Protein AF-A0A924W4H6-F1 (afdb_monomer)

Radius of gyration: 16.96 Å; Cα contacts (8 Å, |Δi|>4): 70; chains: 1; bounding box: 37×28×52 Å

Sequence (129 aa):
MHRTLRALALGFALACVPACASVFPPVTEQHASQTLEQRAYVLLNGYAAVLEEAADLVRDLDTPPAVIRALAQAEAAATPSVEALHQALTAYAAADAATRASRTDALSQAIEAAEAPVAAMRGLVGATE

Secondary structure (DSSP, 8-state):
-HHHHHHHHHHHHHHSTTTGGG-PPP--STTTT--HHHHHHHHHHHHHHHHHHHHHHHH-TTS-HHHHHHHHHHHHHHHHHHHHHHHHHHHHHT--TTTHHHHHHHHHHHHHHHHHHHHHHHHHHHTT-

Structure (mmCIF, N/CA/C/O backbone):
data_AF-A0A924W4H6-F1
#
_entry.id   AF-A0A924W4H6-F1
#
loop_
_atom_site.group_PDB
_atom_site.id
_atom_site.type_sym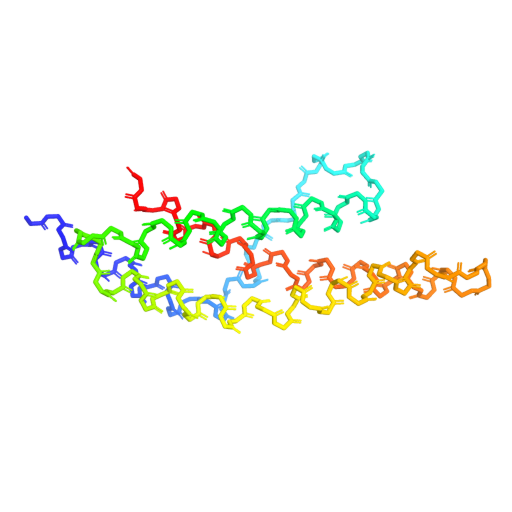bol
_atom_site.label_atom_id
_atom_site.label_alt_id
_atom_site.label_comp_id
_atom_site.label_asym_id
_atom_site.label_entity_id
_atom_site.label_seq_id
_atom_site.pdbx_PDB_ins_code
_atom_site.Cartn_x
_atom_site.Cartn_y
_atom_site.Cartn_z
_atom_site.occupancy
_atom_site.B_iso_or_equiv
_atom_site.auth_seq_id
_atom_site.auth_comp_id
_atom_site.auth_asym_id
_atom_site.auth_atom_id
_atom_site.pdbx_PDB_model_num
ATOM 1 N N . MET A 1 1 ? -19.065 -11.437 28.240 1.00 42.12 1 MET A N 1
ATOM 2 C CA . MET A 1 1 ? -17.727 -12.018 28.518 1.00 42.12 1 MET A CA 1
ATOM 3 C C . MET A 1 1 ? -16.887 -12.330 27.266 1.00 42.12 1 MET A C 1
ATOM 5 O O . MET A 1 1 ? -15.713 -12.618 27.419 1.00 42.12 1 MET A O 1
ATOM 9 N N . HIS A 1 2 ? -17.400 -12.202 26.031 1.00 47.12 2 HIS A N 1
ATOM 10 C CA . HIS A 1 2 ? -16.597 -12.391 24.801 1.00 47.12 2 HIS A CA 1
ATOM 11 C C . HIS A 1 2 ? -15.650 -11.224 24.440 1.00 47.12 2 HIS A C 1
ATOM 13 O O . HIS A 1 2 ? -14.723 -11.401 23.655 1.00 47.12 2 HIS A O 1
ATOM 19 N N . ARG A 1 3 ? -15.839 -10.032 25.028 1.00 48.62 3 ARG A N 1
ATOM 20 C CA . ARG A 1 3 ? -15.036 -8.825 24.738 1.00 48.62 3 ARG A CA 1
ATOM 21 C C . ARG A 1 3 ? -13.587 -8.900 25.239 1.00 48.62 3 ARG A C 1
ATOM 23 O O . ARG A 1 3 ? -12.698 -8.371 24.585 1.00 48.62 3 ARG A O 1
ATOM 30 N N . THR A 1 4 ? -13.334 -9.576 26.359 1.00 44.47 4 THR A N 1
ATOM 31 C CA . THR A 1 4 ? -11.983 -9.708 26.935 1.00 44.47 4 THR A CA 1
ATOM 32 C C . THR A 1 4 ? -11.121 -10.725 26.186 1.00 44.47 4 THR A C 1
ATOM 34 O O . THR A 1 4 ? -9.919 -10.520 26.063 1.00 44.47 4 THR A O 1
ATOM 37 N N . LEU A 1 5 ? -11.731 -11.763 25.603 1.00 50.09 5 LEU A N 1
ATOM 38 C CA . LEU A 1 5 ? -11.029 -12.720 24.737 1.00 50.09 5 LEU A CA 1
ATOM 39 C C . LEU A 1 5 ? -10.614 -12.086 23.397 1.00 50.09 5 LEU A C 1
ATOM 41 O O . LEU A 1 5 ? -9.505 -12.327 22.928 1.00 50.09 5 LEU A O 1
ATOM 45 N N . ARG A 1 6 ? -11.449 -11.207 22.822 1.00 50.88 6 ARG A N 1
ATOM 46 C CA . ARG A 1 6 ? -11.125 -10.464 21.588 1.00 50.88 6 ARG A CA 1
ATOM 47 C C . ARG A 1 6 ? -9.992 -9.445 21.772 1.00 50.88 6 ARG A C 1
ATOM 49 O O . ARG A 1 6 ? -9.146 -9.320 20.894 1.00 50.88 6 ARG A O 1
ATOM 56 N N . ALA A 1 7 ? -9.928 -8.768 22.920 1.00 50.94 7 ALA A N 1
ATOM 57 C CA . ALA A 1 7 ? -8.848 -7.821 23.221 1.00 50.94 7 ALA A CA 1
ATOM 58 C C . ALA A 1 7 ? -7.477 -8.510 23.372 1.00 50.94 7 ALA A C 1
ATOM 60 O O . ALA A 1 7 ? -6.459 -7.964 22.952 1.00 50.94 7 ALA A O 1
ATOM 61 N N . LEU A 1 8 ? -7.456 -9.729 23.922 1.00 51.47 8 LEU A N 1
ATOM 62 C CA . LEU A 1 8 ? -6.240 -10.541 24.020 1.00 51.47 8 LEU A CA 1
ATOM 63 C C . LEU A 1 8 ? -5.778 -11.072 22.655 1.00 51.47 8 LEU A C 1
ATOM 65 O O . LEU A 1 8 ? -4.580 -11.068 22.385 1.00 51.47 8 LEU A O 1
ATOM 69 N N . ALA A 1 9 ? -6.709 -11.453 21.775 1.00 52.62 9 ALA A N 1
ATOM 70 C CA . ALA A 1 9 ? -6.382 -11.879 20.412 1.00 52.62 9 ALA A CA 1
ATOM 71 C C . ALA A 1 9 ? -5.760 -10.742 19.573 1.00 52.62 9 ALA A C 1
ATOM 73 O O . ALA A 1 9 ? -4.772 -10.963 18.876 1.00 52.62 9 ALA A O 1
ATOM 74 N N . LEU A 1 10 ? -6.273 -9.512 19.705 1.00 52.50 10 LEU A N 1
ATOM 75 C CA . LEU A 1 10 ? -5.725 -8.321 19.038 1.00 52.50 10 LEU A CA 1
ATOM 76 C C . LEU A 1 10 ? -4.327 -7.944 19.552 1.00 52.50 10 LEU A C 1
ATOM 78 O O . LEU A 1 10 ? -3.451 -7.606 18.759 1.00 52.50 10 LEU A O 1
ATOM 82 N N . GLY A 1 11 ? -4.085 -8.059 20.862 1.00 52.28 11 GLY A N 1
ATOM 83 C CA . GLY A 1 11 ? -2.757 -7.833 21.443 1.00 52.28 11 GLY A CA 1
ATOM 84 C C . GLY A 1 11 ? -1.713 -8.859 20.988 1.00 52.28 11 GLY A C 1
ATOM 85 O O . GLY A 1 11 ? -0.558 -8.501 20.765 1.00 52.28 11 GLY A O 1
ATOM 86 N N . PHE A 1 12 ? -2.118 -10.118 20.794 1.00 52.31 12 PHE A N 1
ATOM 87 C CA . PHE A 1 12 ? -1.217 -11.170 20.316 1.00 52.31 12 PHE A CA 1
ATOM 88 C C . PHE A 1 12 ? -0.905 -11.031 18.816 1.00 52.31 12 PHE A C 1
ATOM 90 O O . PHE A 1 12 ? 0.235 -11.237 18.405 1.00 52.31 12 PHE A O 1
ATOM 97 N N . ALA A 1 13 ? -1.875 -10.585 18.008 1.00 52.78 13 ALA A N 1
ATOM 98 C CA . ALA A 1 13 ? -1.657 -10.286 16.592 1.00 52.78 13 ALA A CA 1
ATOM 99 C C . ALA A 1 13 ? -0.672 -9.119 16.381 1.00 52.78 13 ALA A C 1
ATOM 101 O O . ALA A 1 13 ? 0.190 -9.204 15.511 1.00 52.78 13 ALA A O 1
ATOM 102 N N . LEU A 1 14 ? -0.733 -8.075 17.220 1.00 53.75 14 LEU A N 1
ATOM 103 C CA . LEU A 1 14 ? 0.180 -6.921 17.169 1.00 53.75 14 LEU A CA 1
ATOM 104 C C . LEU A 1 14 ? 1.610 -7.242 17.643 1.00 53.75 14 LEU A C 1
ATOM 106 O O . LEU A 1 14 ? 2.563 -6.631 17.163 1.00 53.75 14 LEU A O 1
ATOM 110 N N . ALA A 1 15 ? 1.785 -8.218 18.538 1.00 51.59 15 ALA A N 1
ATOM 111 C CA . ALA A 1 15 ? 3.105 -8.641 19.016 1.00 51.59 15 ALA A CA 1
ATOM 112 C C . ALA A 1 15 ? 3.827 -9.615 18.060 1.00 51.59 15 ALA A C 1
ATOM 114 O O . ALA A 1 15 ? 5.053 -9.718 18.104 1.00 51.59 15 ALA A O 1
ATOM 115 N N . CYS A 1 16 ? 3.095 -10.305 17.177 1.00 45.12 16 CYS A N 1
ATOM 116 C CA . CYS A 1 16 ? 3.663 -11.227 16.185 1.00 45.12 16 CYS A CA 1
ATOM 117 C C . CYS A 1 16 ? 3.975 -10.585 14.820 1.00 45.12 16 CYS A C 1
ATOM 119 O O . CYS A 1 16 ? 4.547 -11.256 13.959 1.00 45.12 16 CYS A O 1
ATOM 121 N N . VAL A 1 17 ? 3.689 -9.292 14.619 1.00 50.97 17 VAL A N 1
ATOM 122 C CA . VAL A 1 17 ? 3.943 -8.594 13.343 1.00 50.97 17 VAL A CA 1
ATOM 123 C C . VAL A 1 17 ? 5.403 -8.681 12.856 1.00 50.97 17 VAL A C 1
ATOM 125 O O . VAL A 1 17 ? 5.581 -8.899 11.659 1.00 50.97 17 VAL A O 1
ATOM 128 N N . PRO A 1 18 ? 6.470 -8.628 13.689 1.00 50.88 18 PRO A N 1
ATOM 129 C CA . PRO A 1 18 ? 7.826 -8.745 13.152 1.00 50.88 18 PRO A CA 1
ATOM 130 C C . PRO A 1 18 ? 8.255 -10.202 12.894 1.00 50.88 18 PRO A C 1
ATOM 132 O O . PRO A 1 18 ? 9.339 -10.420 12.362 1.00 50.88 18 PRO A O 1
ATOM 135 N N . ALA A 1 19 ? 7.437 -11.201 13.255 1.00 43.62 19 ALA A N 1
ATOM 136 C CA . ALA A 1 19 ? 7.771 -12.625 13.126 1.00 43.62 19 ALA A CA 1
ATOM 137 C C . ALA A 1 19 ? 6.911 -13.380 12.093 1.00 43.62 19 ALA A C 1
ATOM 139 O O . ALA A 1 19 ? 7.297 -14.463 11.663 1.00 43.62 19 ALA A O 1
ATOM 140 N N . CYS A 1 20 ? 5.781 -12.816 11.649 1.00 45.94 20 CYS A N 1
ATOM 141 C CA . CYS A 1 20 ? 4.931 -13.414 10.611 1.00 45.94 20 CYS A CA 1
ATOM 142 C C . CYS A 1 20 ? 5.357 -13.081 9.172 1.00 45.94 20 CYS A C 1
ATOM 144 O O . CYS A 1 20 ? 4.764 -13.614 8.239 1.00 45.94 20 CYS A O 1
ATOM 146 N N . ALA A 1 21 ? 6.414 -12.289 8.967 1.00 46.97 21 ALA A N 1
ATOM 147 C CA . ALA A 1 21 ? 6.981 -12.051 7.635 1.00 46.97 21 ALA A CA 1
ATOM 148 C C . ALA A 1 21 ? 7.568 -13.324 6.976 1.00 46.97 21 ALA A C 1
ATOM 150 O O . ALA A 1 21 ? 7.866 -13.307 5.788 1.00 46.97 21 ALA A O 1
ATOM 151 N N . SER A 1 22 ? 7.723 -14.432 7.716 1.00 43.31 22 SER A N 1
ATOM 152 C CA . SER A 1 22 ? 8.268 -15.703 7.207 1.00 43.31 22 SER A CA 1
ATOM 153 C C . SER A 1 22 ? 7.251 -16.849 7.093 1.00 43.31 22 SER A C 1
ATOM 155 O O . SER A 1 22 ? 7.624 -17.940 6.665 1.00 43.31 22 SER A O 1
ATOM 157 N N . VAL A 1 23 ? 5.978 -16.632 7.459 1.00 45.06 23 VAL A N 1
ATOM 158 C CA . VAL A 1 23 ? 4.921 -17.672 7.467 1.00 45.06 23 VAL A CA 1
ATOM 159 C C . VAL A 1 23 ? 3.701 -17.230 6.653 1.00 45.06 23 VAL A C 1
ATOM 161 O O . VAL A 1 23 ? 2.566 -17.578 6.960 1.00 45.06 23 VAL A O 1
ATOM 164 N N . PHE A 1 24 ? 3.915 -16.458 5.592 1.00 42.56 24 PHE A N 1
ATOM 165 C CA . PHE A 1 24 ? 2.933 -16.395 4.517 1.00 42.56 24 PHE A CA 1
ATOM 166 C C . PHE A 1 24 ? 3.363 -17.389 3.438 1.00 42.56 24 PHE A C 1
ATOM 168 O O . PHE A 1 24 ? 4.469 -17.259 2.908 1.00 42.56 24 PHE A O 1
ATOM 175 N N . PRO A 1 25 ? 2.550 -18.420 3.132 1.00 43.88 25 PRO A N 1
ATOM 176 C CA . PRO A 1 25 ? 2.797 -19.217 1.942 1.00 43.88 25 PRO A CA 1
ATOM 177 C C . PRO A 1 25 ? 2.811 -18.266 0.737 1.00 43.88 25 PRO A C 1
ATOM 179 O O . PRO A 1 25 ? 2.025 -17.312 0.726 1.00 43.88 25 PRO A O 1
ATOM 182 N N . PRO A 1 26 ? 3.675 -18.487 -0.271 1.00 46.06 26 PRO A N 1
ATOM 183 C CA . PRO A 1 26 ? 3.595 -17.709 -1.495 1.00 46.06 26 PRO A CA 1
ATOM 184 C C . PRO A 1 26 ? 2.165 -17.835 -2.015 1.00 46.06 26 PRO A C 1
ATOM 186 O O . PRO A 1 26 ? 1.650 -18.953 -2.135 1.00 46.06 26 PRO A O 1
ATOM 189 N N . VAL A 1 27 ? 1.517 -16.692 -2.254 1.00 49.19 27 VAL A N 1
ATOM 190 C CA . VAL A 1 27 ? 0.204 -16.610 -2.897 1.00 49.19 27 VAL A CA 1
ATOM 191 C C . VAL A 1 27 ? 0.301 -17.421 -4.184 1.00 49.19 27 VAL A C 1
ATOM 193 O O . VAL A 1 27 ? 0.927 -17.018 -5.163 1.00 49.19 27 VAL A O 1
ATOM 196 N N . THR A 1 28 ? -0.220 -18.638 -4.124 1.00 48.72 28 THR A N 1
ATOM 197 C CA . THR A 1 28 ? -0.015 -19.659 -5.135 1.00 48.72 28 THR A CA 1
ATOM 198 C C . THR A 1 28 ? -1.129 -19.496 -6.162 1.00 48.72 28 THR A C 1
ATOM 200 O O . THR A 1 28 ? -2.315 -19.555 -5.857 1.00 48.72 28 THR A O 1
ATOM 203 N N . GLU A 1 29 ? -0.702 -19.227 -7.394 1.00 43.38 29 GLU A N 1
ATOM 204 C CA . GLU A 1 29 ? -1.407 -19.473 -8.660 1.00 43.38 29 GLU A CA 1
ATOM 205 C C . GLU A 1 29 ? -2.505 -18.508 -9.136 1.00 43.38 29 GLU A C 1
ATOM 207 O O . GLU A 1 29 ? -2.738 -18.453 -10.343 1.00 43.38 29 GLU A O 1
ATOM 212 N N . GLN A 1 30 ? -3.104 -17.650 -8.303 1.00 43.66 30 GLN A N 1
ATOM 213 C CA . GLN A 1 30 ? -4.160 -16.746 -8.811 1.00 43.66 30 GLN A CA 1
ATOM 214 C C . GLN A 1 30 ? -3.640 -15.543 -9.632 1.00 43.66 30 GLN A C 1
ATOM 216 O O . GLN A 1 30 ? -4.406 -14.902 -10.352 1.00 43.66 30 GLN A O 1
ATOM 221 N N . HIS A 1 31 ? -2.334 -15.259 -9.578 1.00 44.72 31 HIS A N 1
ATOM 222 C CA . HIS A 1 31 ? -1.677 -14.186 -10.340 1.00 44.72 31 HIS A CA 1
ATOM 223 C C . HIS A 1 31 ? -0.905 -14.675 -11.573 1.00 44.72 31 HIS A C 1
ATOM 225 O O . HIS A 1 31 ? -0.259 -13.864 -12.233 1.00 44.72 31 HIS A O 1
ATOM 231 N N . ALA A 1 32 ? -0.979 -15.967 -11.919 1.00 45.06 32 ALA A N 1
ATOM 232 C CA . ALA A 1 32 ? -0.199 -16.548 -13.019 1.00 45.06 32 ALA A CA 1
ATOM 233 C C . ALA A 1 32 ? -0.489 -15.919 -14.403 1.00 45.06 32 ALA A C 1
ATOM 235 O O . ALA A 1 32 ? 0.282 -16.117 -15.338 1.00 45.06 32 ALA A O 1
ATOM 236 N N . SER A 1 33 ? -1.563 -15.132 -14.535 1.00 51.06 33 SER A N 1
ATOM 237 C CA . SER A 1 33 ? -1.931 -14.407 -15.758 1.00 51.06 33 SER A CA 1
ATOM 238 C C . SER A 1 33 ? -1.892 -12.877 -15.643 1.00 51.06 33 SER A C 1
ATOM 240 O O . SER A 1 33 ? -2.242 -12.206 -16.612 1.00 51.06 33 SER A O 1
ATOM 242 N N . GLN A 1 34 ? -1.535 -12.301 -14.488 1.00 67.31 34 GLN A N 1
ATOM 243 C CA . GLN A 1 34 ? -1.522 -10.842 -14.318 1.00 67.31 34 GLN A CA 1
ATOM 244 C C . GLN A 1 34 ? -0.146 -10.263 -14.643 1.00 67.31 34 GLN A C 1
ATOM 246 O O . GLN A 1 34 ? 0.878 -10.742 -14.155 1.00 67.31 34 GLN A O 1
ATOM 251 N N . THR A 1 35 ? -0.123 -9.191 -15.435 1.00 87.06 35 THR A N 1
ATOM 252 C CA . THR A 1 35 ? 1.098 -8.399 -15.622 1.00 87.06 35 THR A CA 1
ATOM 253 C C . THR A 1 35 ? 1.482 -7.720 -14.300 1.00 87.06 35 THR A C 1
ATOM 255 O O . THR A 1 35 ? 0.630 -7.484 -13.440 1.00 87.06 35 THR A O 1
ATOM 258 N N . LEU A 1 36 ? 2.765 -7.389 -14.112 1.00 88.69 36 LEU A N 1
ATOM 259 C CA . LEU A 1 36 ? 3.228 -6.686 -12.904 1.00 88.69 36 LEU A CA 1
ATOM 260 C C . LEU A 1 36 ? 2.481 -5.366 -12.679 1.00 88.69 36 LEU A C 1
ATOM 262 O O . LEU A 1 36 ? 2.110 -5.056 -11.552 1.00 88.69 36 LEU A O 1
ATOM 266 N N . GLU A 1 37 ? 2.193 -4.630 -13.753 1.00 89.62 37 GLU A N 1
ATOM 267 C CA . GLU A 1 37 ? 1.366 -3.422 -13.696 1.00 89.62 37 GLU A CA 1
ATOM 268 C C . GLU A 1 37 ? -0.033 -3.727 -13.154 1.00 89.62 37 GLU A C 1
ATOM 270 O O . GLU A 1 37 ? -0.512 -3.039 -12.256 1.00 89.62 37 GLU A O 1
ATOM 275 N N . GLN A 1 38 ? -0.678 -4.791 -13.644 1.00 90.19 38 GLN A N 1
ATOM 276 C CA . GLN A 1 38 ? -2.003 -5.184 -13.177 1.00 90.19 38 GLN A CA 1
ATOM 277 C C . GLN A 1 38 ? -1.989 -5.560 -11.691 1.00 90.19 38 GLN A C 1
ATOM 279 O O . GLN A 1 38 ? -2.889 -5.148 -10.959 1.00 90.19 38 GLN A O 1
ATOM 284 N N . ARG A 1 39 ? -0.959 -6.278 -11.224 1.00 93.50 39 ARG A N 1
ATOM 285 C CA . ARG A 1 39 ? -0.784 -6.576 -9.791 1.00 93.50 39 ARG A CA 1
ATOM 286 C C . ARG A 1 39 ? -0.630 -5.298 -8.967 1.00 93.50 39 ARG A C 1
ATOM 288 O O . ARG A 1 39 ? -1.318 -5.144 -7.961 1.00 93.50 39 ARG A O 1
ATOM 295 N N . ALA A 1 40 ? 0.212 -4.368 -9.416 1.00 93.19 40 ALA A N 1
ATOM 296 C CA . ALA A 1 40 ? 0.406 -3.086 -8.745 1.00 93.19 40 ALA A CA 1
ATOM 297 C C . ALA A 1 40 ? -0.904 -2.284 -8.657 1.00 93.19 40 ALA A C 1
ATOM 299 O O . ALA A 1 40 ? -1.254 -1.802 -7.582 1.00 93.19 40 ALA A O 1
ATOM 300 N N . TYR A 1 41 ? -1.675 -2.203 -9.746 1.00 93.62 41 TYR A N 1
ATOM 301 C CA . TYR A 1 41 ? -2.980 -1.534 -9.743 1.00 93.62 41 TYR A CA 1
ATOM 302 C C . TYR A 1 41 ? -3.989 -2.201 -8.810 1.00 93.62 41 TYR A C 1
ATOM 304 O O . TYR A 1 41 ? -4.693 -1.506 -8.080 1.00 93.62 41 TYR A O 1
ATOM 312 N N . VAL A 1 42 ? -4.061 -3.534 -8.807 1.00 94.44 42 VAL A N 1
ATOM 313 C CA . VAL A 1 42 ? -4.940 -4.273 -7.889 1.00 94.44 42 VAL A CA 1
ATOM 314 C C . VAL A 1 42 ? -4.578 -3.969 -6.438 1.00 94.44 42 VAL A C 1
ATOM 316 O O . VAL A 1 42 ? -5.474 -3.756 -5.623 1.00 94.44 42 VAL A O 1
ATOM 319 N N . LEU A 1 43 ? -3.286 -3.906 -6.116 1.00 93.75 43 LEU A N 1
ATOM 320 C CA . LEU A 1 43 ? -2.827 -3.625 -4.761 1.00 93.75 43 LEU A CA 1
ATOM 321 C C . LEU A 1 43 ? -3.115 -2.175 -4.339 1.00 93.75 43 LEU A C 1
ATOM 323 O O . LEU A 1 43 ? -3.644 -1.961 -3.250 1.00 93.75 43 LEU A O 1
ATOM 327 N N . LEU A 1 44 ? -2.866 -1.195 -5.216 1.00 95.44 44 LEU A N 1
ATOM 328 C CA . LEU A 1 44 ? -3.190 0.219 -4.973 1.00 95.44 44 LEU A CA 1
ATOM 329 C C . LEU A 1 44 ? -4.699 0.443 -4.791 1.00 95.44 44 LEU A C 1
ATOM 331 O O . LEU A 1 44 ? -5.117 1.105 -3.842 1.00 95.44 44 LEU A O 1
ATOM 335 N N . ASN A 1 45 ? -5.525 -0.152 -5.655 1.00 94.00 45 ASN A N 1
ATOM 336 C CA . ASN A 1 45 ? -6.982 -0.068 -5.533 1.00 94.00 45 ASN A CA 1
ATOM 337 C C . ASN A 1 45 ? -7.481 -0.792 -4.278 1.00 94.00 45 ASN A C 1
ATOM 339 O O . ASN A 1 45 ? -8.391 -0.317 -3.604 1.00 94.00 45 ASN A O 1
ATOM 343 N N . GLY A 1 46 ? -6.867 -1.928 -3.940 1.00 93.75 46 GLY A N 1
ATOM 344 C CA . GLY A 1 46 ? -7.162 -2.659 -2.716 1.00 93.75 46 GLY A CA 1
ATOM 345 C C . GLY A 1 46 ? -6.851 -1.847 -1.461 1.00 93.75 46 GLY A C 1
ATOM 346 O O . GLY A 1 46 ? -7.628 -1.903 -0.515 1.00 93.75 46 GLY A O 1
ATOM 347 N N . TYR A 1 47 ? -5.757 -1.084 -1.461 1.00 94.06 47 TYR A N 1
ATOM 348 C CA . TYR A 1 47 ? -5.425 -0.158 -0.380 1.00 94.06 47 TYR A CA 1
ATOM 349 C C . TYR A 1 47 ? -6.438 0.989 -0.277 1.00 94.06 47 TYR A C 1
ATOM 351 O O . TYR A 1 47 ? -6.936 1.261 0.812 1.00 94.06 47 TYR A O 1
ATOM 359 N N . ALA A 1 48 ? -6.807 1.609 -1.403 1.00 96.06 48 ALA A N 1
ATOM 360 C CA . ALA A 1 48 ? -7.808 2.678 -1.426 1.00 96.06 48 ALA A CA 1
ATOM 361 C C . ALA A 1 48 ? -9.172 2.218 -0.878 1.00 96.06 48 ALA A C 1
ATOM 363 O O . ALA A 1 48 ? -9.760 2.911 -0.054 1.00 96.06 48 ALA A O 1
ATOM 364 N N . ALA A 1 49 ? -9.632 1.025 -1.267 1.00 94.44 49 ALA A N 1
ATOM 365 C CA . ALA A 1 49 ? -10.875 0.450 -0.750 1.00 94.44 49 ALA A CA 1
ATOM 366 C C . ALA A 1 49 ? -10.819 0.202 0.769 1.00 94.44 49 ALA A C 1
ATOM 368 O O . ALA A 1 49 ? -11.782 0.457 1.482 1.00 94.44 49 ALA A O 1
ATOM 369 N N . VAL A 1 50 ? -9.674 -0.258 1.286 1.00 93.88 50 VAL A N 1
ATOM 370 C CA . VAL A 1 50 ? -9.488 -0.457 2.732 1.00 93.88 50 VAL A CA 1
ATOM 371 C C . VAL A 1 50 ? -9.502 0.875 3.487 1.00 93.88 50 VAL A C 1
ATOM 373 O O . VAL A 1 50 ? -10.025 0.926 4.596 1.00 93.88 50 VAL A O 1
ATOM 376 N N . LEU A 1 51 ? -8.959 1.950 2.906 1.00 95.69 51 LEU A N 1
ATOM 377 C CA . LEU A 1 51 ? -9.034 3.289 3.499 1.00 95.69 51 LEU A CA 1
ATOM 378 C C . LEU A 1 51 ? -10.459 3.845 3.525 1.00 95.69 51 LEU A C 1
ATOM 380 O O . LEU A 1 51 ?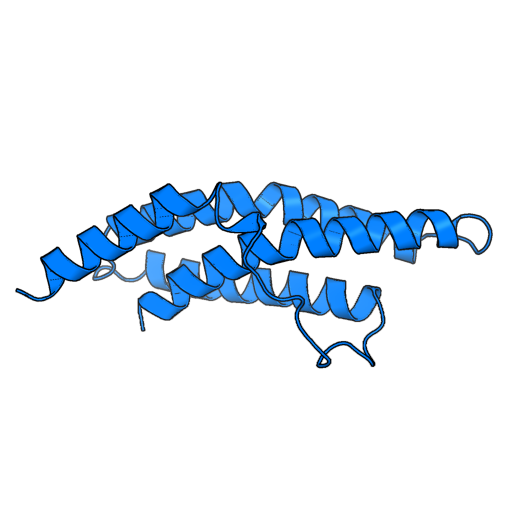 -10.821 4.515 4.489 1.00 95.69 51 LEU A O 1
ATOM 384 N N . GLU A 1 52 ? -11.258 3.578 2.493 1.00 95.69 52 GLU A N 1
ATOM 385 C CA . GLU A 1 52 ? -12.667 3.979 2.452 1.00 95.69 52 GLU A CA 1
ATOM 386 C C . GLU A 1 52 ? -13.459 3.308 3.581 1.00 95.69 52 GLU A C 1
ATOM 388 O O . GLU A 1 52 ? -14.075 3.998 4.393 1.00 95.69 52 GLU A O 1
ATOM 393 N N . GLU A 1 53 ? -13.319 1.990 3.727 1.00 93.31 53 GLU A N 1
ATOM 394 C CA . GLU A 1 53 ? -13.977 1.235 4.798 1.00 93.31 53 GLU A CA 1
ATOM 395 C C . GLU A 1 53 ? -13.466 1.651 6.191 1.00 93.31 53 GLU A C 1
ATOM 397 O O . GLU A 1 53 ? -14.234 1.858 7.131 1.00 93.31 53 GLU A O 1
ATOM 402 N N . ALA A 1 54 ? -12.153 1.866 6.336 1.00 92.06 54 ALA A N 1
ATOM 403 C CA . ALA A 1 54 ? -11.578 2.377 7.579 1.00 92.06 54 ALA A CA 1
ATOM 404 C C . ALA A 1 54 ? -12.112 3.776 7.933 1.00 92.06 54 ALA A C 1
ATOM 406 O O . ALA A 1 54 ? -12.316 4.074 9.112 1.00 92.06 54 ALA A O 1
ATOM 407 N N . ALA A 1 55 ? -12.362 4.633 6.940 1.00 94.38 55 ALA A N 1
ATOM 408 C CA . ALA A 1 55 ? -12.952 5.947 7.163 1.00 94.38 55 ALA A CA 1
ATOM 409 C C . ALA A 1 55 ? -14.404 5.846 7.650 1.00 94.38 55 ALA A C 1
ATOM 411 O O . ALA A 1 55 ? -14.807 6.637 8.507 1.00 94.38 55 ALA A O 1
ATOM 412 N N . ASP A 1 56 ? -15.169 4.874 7.158 1.00 95.12 56 ASP A N 1
ATOM 413 C CA . ASP A 1 56 ? -16.531 4.619 7.630 1.00 95.12 56 ASP A CA 1
ATOM 414 C C . ASP A 1 56 ? -16.542 4.105 9.074 1.00 95.12 56 ASP A C 1
ATOM 416 O O . ASP A 1 56 ? -17.284 4.637 9.905 1.00 95.12 56 ASP A O 1
ATOM 420 N N . LEU A 1 57 ? -15.613 3.214 9.436 1.00 92.25 57 LEU A N 1
ATOM 421 C CA . LEU A 1 57 ? -15.420 2.787 10.829 1.00 92.25 57 LEU A CA 1
ATOM 422 C C . LEU A 1 57 ? -15.046 3.947 11.761 1.00 92.25 57 LEU A C 1
ATOM 424 O O . LEU A 1 57 ? -15.492 3.988 12.906 1.00 92.25 57 LEU A O 1
ATOM 428 N N . VAL A 1 58 ? -14.234 4.902 11.301 1.00 93.44 58 VAL A N 1
ATOM 429 C CA . VAL A 1 58 ? -13.870 6.093 12.093 1.00 93.44 58 VAL A CA 1
ATOM 430 C C . VAL A 1 58 ? -15.062 7.036 12.297 1.00 93.44 58 VAL A C 1
ATOM 432 O O . VAL A 1 58 ? -15.111 7.746 13.304 1.00 93.44 58 VAL A O 1
ATOM 435 N N . ARG A 1 59 ? -16.014 7.064 11.358 1.00 93.69 59 ARG A N 1
ATOM 436 C CA . ARG A 1 59 ? -17.243 7.870 11.459 1.00 93.69 59 ARG A CA 1
ATOM 437 C C . ARG A 1 59 ? -18.294 7.228 12.361 1.00 93.69 59 ARG A C 1
ATOM 439 O O . ARG A 1 59 ? -19.124 7.955 12.908 1.00 93.69 59 ARG A O 1
ATOM 446 N N . ASP A 1 60 ? -18.265 5.908 12.512 1.00 93.69 60 ASP A N 1
ATOM 447 C CA . ASP A 1 60 ? -19.161 5.186 13.409 1.00 93.69 60 ASP A CA 1
ATOM 448 C C . ASP A 1 60 ? -18.811 5.452 14.888 1.00 93.69 60 ASP A C 1
ATOM 450 O O . ASP A 1 60 ? -17.693 5.225 15.357 1.00 93.69 60 ASP A O 1
ATOM 454 N N . LEU A 1 61 ? -19.800 5.950 15.635 1.00 88.38 61 LEU A N 1
ATOM 455 C CA . LEU A 1 61 ? -19.683 6.294 17.053 1.00 88.38 61 LEU A CA 1
ATOM 456 C C . LEU A 1 61 ? -19.600 5.056 17.956 1.00 88.38 61 LEU A C 1
ATOM 458 O O . LEU A 1 61 ? -19.111 5.163 19.085 1.00 88.38 61 LEU A O 1
ATOM 462 N N . ASP A 1 62 ? -20.060 3.901 17.472 1.00 94.62 62 ASP A N 1
ATOM 463 C CA . ASP A 1 62 ? -20.005 2.637 18.205 1.00 94.62 62 ASP A CA 1
ATOM 464 C C . ASP A 1 62 ? -18.660 1.907 18.020 1.00 94.62 62 ASP A C 1
ATOM 466 O O . ASP A 1 62 ? -18.351 0.966 18.772 1.00 94.62 62 ASP A O 1
ATOM 470 N N . THR A 1 63 ? -17.811 2.370 17.092 1.00 91.69 63 THR A N 1
ATOM 471 C CA . THR A 1 63 ? -16.484 1.794 16.858 1.00 91.69 63 THR A CA 1
ATOM 472 C C . THR A 1 63 ? -15.590 1.954 18.090 1.00 91.69 63 THR A C 1
ATOM 474 O O . THR A 1 63 ? -15.337 3.067 18.566 1.00 91.69 63 THR A O 1
ATOM 477 N N . PRO A 1 64 ? -15.017 0.857 18.624 1.00 93.94 64 PRO A N 1
ATOM 478 C CA . PRO A 1 64 ? -14.132 0.949 19.774 1.00 93.94 64 PRO A CA 1
ATOM 479 C C . PRO A 1 64 ? -12.884 1.801 19.471 1.00 93.94 64 PRO A C 1
ATOM 481 O O . PRO A 1 64 ? -12.199 1.557 18.476 1.00 93.94 64 PRO A O 1
ATOM 484 N N . PRO A 1 65 ? -12.449 2.696 20.380 1.00 92.12 65 PRO A N 1
ATOM 485 C CA . PRO A 1 65 ? -11.280 3.558 20.154 1.00 92.12 65 PRO A CA 1
ATOM 486 C C . PRO A 1 65 ? -9.961 2.778 20.013 1.00 92.12 65 PRO A C 1
ATOM 488 O O . PRO A 1 65 ? -8.958 3.295 19.523 1.00 92.12 65 PRO A O 1
ATOM 491 N N . ALA A 1 66 ? -9.927 1.520 20.461 1.00 90.81 66 ALA A N 1
ATOM 492 C CA . ALA A 1 66 ? -8.803 0.623 20.214 1.00 90.81 66 ALA A CA 1
ATOM 493 C C . ALA A 1 66 ? -8.685 0.228 18.731 1.00 90.81 66 ALA A C 1
ATOM 495 O O . ALA A 1 66 ? -7.567 0.149 18.234 1.00 90.81 66 ALA A O 1
ATOM 496 N N . VAL A 1 67 ? -9.813 0.037 18.037 1.00 91.44 67 VAL A N 1
ATOM 497 C CA . VAL A 1 67 ? -9.857 -0.296 16.604 1.00 91.44 67 VAL A CA 1
ATOM 498 C C . VAL A 1 67 ? -9.366 0.889 15.779 1.00 91.44 67 VAL A C 1
ATOM 500 O O . VAL A 1 67 ? -8.450 0.725 14.984 1.00 91.44 67 VAL A O 1
ATOM 503 N N . ILE A 1 68 ? -9.867 2.098 16.056 1.00 93.31 68 ILE A N 1
ATOM 504 C CA . ILE A 1 68 ? -9.437 3.331 15.371 1.00 93.31 68 ILE A CA 1
ATOM 505 C C . ILE A 1 68 ? -7.917 3.531 15.485 1.00 93.31 68 ILE A C 1
ATOM 507 O O . ILE A 1 68 ? -7.242 3.818 14.500 1.00 93.31 68 ILE A O 1
ATOM 511 N N . ARG A 1 69 ? -7.346 3.329 16.681 1.00 94.75 69 ARG A N 1
ATOM 512 C CA . ARG A 1 69 ? -5.890 3.432 16.877 1.00 94.75 69 ARG A CA 1
ATOM 513 C C . ARG A 1 69 ? -5.113 2.349 16.135 1.00 94.75 69 ARG A C 1
ATOM 515 O O . ARG A 1 69 ? -4.050 2.649 15.604 1.00 94.75 69 ARG A O 1
ATOM 522 N N . ALA A 1 70 ? -5.620 1.117 16.112 1.00 92.12 70 ALA A N 1
ATOM 523 C CA . ALA A 1 70 ? -4.984 0.029 15.376 1.00 92.12 70 ALA A CA 1
ATOM 524 C C . ALA A 1 70 ? -4.993 0.303 13.864 1.00 92.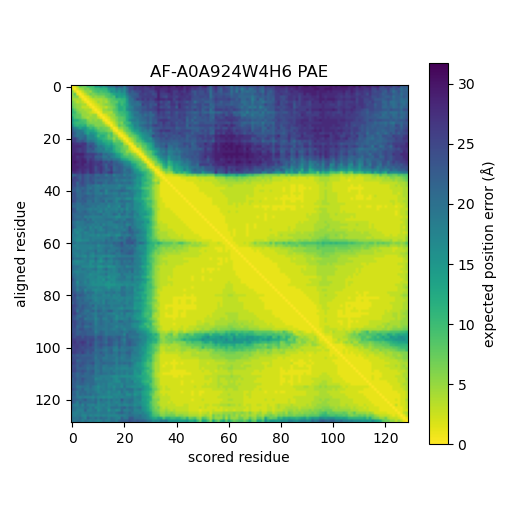12 70 ALA A C 1
ATOM 526 O O . ALA A 1 70 ? -3.964 0.122 13.219 1.00 92.12 70 ALA A O 1
ATOM 527 N N . LEU A 1 71 ? -6.107 0.809 13.323 1.00 92.25 71 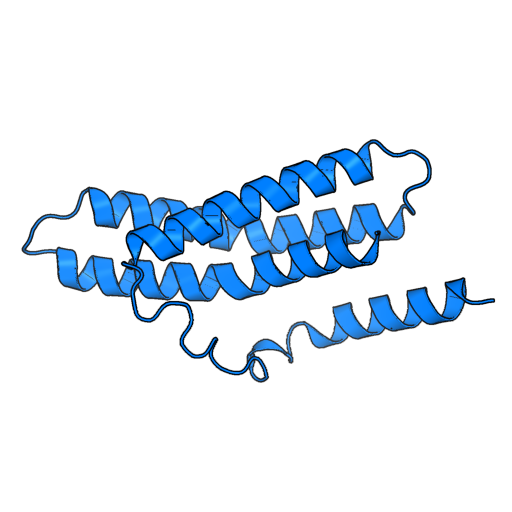LEU A N 1
ATOM 528 C CA . LEU A 1 71 ? -6.215 1.221 11.921 1.00 92.25 71 LEU A CA 1
ATOM 529 C C . LEU A 1 71 ? -5.230 2.345 11.589 1.00 92.25 71 LEU A C 1
ATOM 531 O O . LEU A 1 71 ? -4.473 2.209 10.637 1.00 92.25 71 LEU A O 1
ATOM 535 N N . ALA A 1 72 ? -5.152 3.389 12.419 1.00 93.88 72 ALA A N 1
ATOM 536 C CA . ALA A 1 72 ? -4.207 4.489 12.210 1.00 93.88 72 ALA A CA 1
ATOM 537 C C . ALA A 1 72 ? -2.734 4.031 12.260 1.00 93.88 72 ALA A C 1
ATOM 539 O O . ALA A 1 72 ? -1.899 4.507 11.495 1.00 93.88 72 ALA A O 1
ATOM 540 N N . GLN A 1 73 ? -2.393 3.094 13.152 1.00 93.44 73 GLN A N 1
ATOM 541 C CA . GLN A 1 73 ? -1.045 2.514 13.214 1.00 93.44 73 GLN A CA 1
ATOM 542 C C . GLN A 1 73 ? -0.735 1.648 11.991 1.00 93.44 73 GLN A C 1
ATOM 544 O O . GLN A 1 73 ? 0.377 1.707 11.467 1.00 93.44 73 GLN A O 1
ATOM 549 N N . ALA A 1 74 ? -1.706 0.853 11.541 1.00 90.94 74 ALA A N 1
ATOM 550 C CA . ALA A 1 74 ? -1.554 0.012 10.364 1.00 90.94 74 ALA A CA 1
ATOM 551 C C . ALA A 1 74 ? -1.435 0.850 9.082 1.00 90.94 74 ALA A C 1
ATOM 553 O O . ALA A 1 74 ? -0.561 0.570 8.267 1.00 90.94 74 ALA A O 1
ATOM 554 N N . GLU A 1 75 ? -2.226 1.918 8.947 1.00 95.06 75 GLU A N 1
ATOM 555 C CA . GLU A 1 75 ? -2.102 2.899 7.864 1.00 95.06 75 GLU A CA 1
ATOM 556 C C . GLU A 1 75 ? -0.712 3.535 7.860 1.00 95.06 75 GLU A C 1
ATOM 558 O O . GLU A 1 75 ? -0.011 3.475 6.854 1.00 95.06 75 GLU A O 1
ATOM 563 N N . ALA A 1 76 ? -0.255 4.058 9.002 1.00 94.31 76 ALA A N 1
ATOM 564 C CA . ALA A 1 76 ? 1.068 4.669 9.106 1.00 94.31 76 ALA A CA 1
ATOM 565 C C . ALA A 1 76 ? 2.207 3.704 8.718 1.00 94.31 76 ALA A C 1
ATOM 567 O O . ALA A 1 76 ? 3.215 4.135 8.158 1.00 94.31 76 ALA A O 1
ATOM 568 N N . ALA A 1 77 ? 2.050 2.405 8.994 1.00 91.69 77 ALA A N 1
ATOM 569 C CA . ALA A 1 77 ? 3.000 1.378 8.576 1.00 91.69 77 ALA A CA 1
ATOM 570 C C . ALA A 1 77 ? 2.896 1.033 7.076 1.00 91.69 77 ALA A C 1
ATO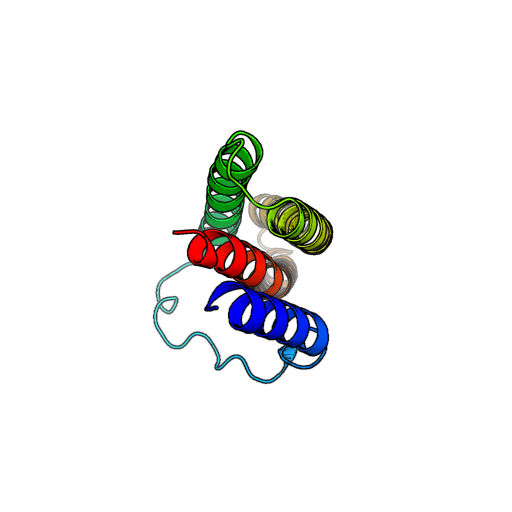M 572 O O . ALA A 1 77 ? 3.911 0.721 6.454 1.00 91.69 77 ALA A O 1
ATOM 573 N N . ALA A 1 78 ? 1.697 1.091 6.490 1.00 90.12 78 ALA A N 1
ATOM 574 C CA . ALA A 1 78 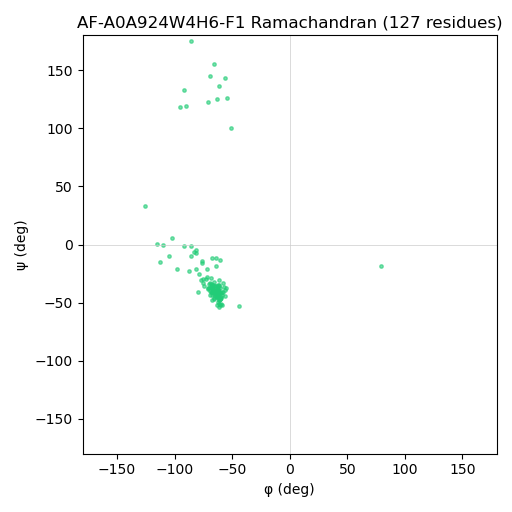? 1.447 0.749 5.092 1.00 90.12 78 ALA A CA 1
ATOM 575 C C . ALA A 1 78 ? 1.829 1.864 4.114 1.00 90.12 78 ALA A C 1
ATOM 577 O O . ALA A 1 78 ? 2.445 1.579 3.082 1.00 90.12 78 ALA A O 1
ATOM 578 N N . THR A 1 79 ? 1.532 3.121 4.450 1.00 94.56 79 THR A N 1
ATOM 579 C CA . THR A 1 79 ? 1.752 4.298 3.595 1.00 94.56 79 THR A CA 1
ATOM 580 C C . THR A 1 79 ? 3.108 4.323 2.880 1.00 94.56 79 THR A C 1
ATOM 582 O O . THR A 1 79 ? 3.101 4.408 1.652 1.00 94.56 79 THR A O 1
ATOM 585 N N . PRO A 1 80 ? 4.273 4.173 3.546 1.00 97.12 80 PRO A N 1
ATOM 586 C CA . PRO A 1 80 ? 5.558 4.275 2.849 1.00 97.12 80 PRO A CA 1
ATOM 587 C C . PRO A 1 80 ? 5.751 3.193 1.776 1.00 97.12 80 PRO A C 1
ATOM 589 O O . PRO A 1 80 ? 6.327 3.456 0.721 1.00 97.12 80 PRO A O 1
ATOM 592 N N . SER A 1 81 ? 5.253 1.976 2.016 1.00 93.38 81 SER A N 1
ATOM 593 C CA . SER A 1 81 ? 5.342 0.879 1.044 1.00 93.38 81 SER A CA 1
ATOM 594 C C . SER A 1 81 ? 4.422 1.099 -0.161 1.00 93.38 81 SER A C 1
ATOM 596 O O . SER A 1 81 ? 4.818 0.855 -1.301 1.00 93.38 81 SER A O 1
ATOM 598 N N . VAL A 1 82 ? 3.224 1.639 0.074 1.00 95.94 82 VAL A N 1
ATOM 599 C CA . VAL A 1 82 ? 2.251 1.969 -0.973 1.00 95.94 82 VAL A CA 1
ATOM 600 C C . VAL A 1 82 ? 2.731 3.150 -1.822 1.00 95.94 82 VAL A C 1
ATOM 602 O O . VAL A 1 82 ? 2.613 3.121 -3.049 1.00 95.94 82 VAL A O 1
ATOM 605 N N . GLU A 1 83 ? 3.330 4.168 -1.204 1.00 96.94 83 GLU A N 1
ATOM 606 C CA . GLU A 1 83 ? 3.948 5.289 -1.920 1.00 96.94 83 GLU A CA 1
ATOM 607 C C . GLU A 1 83 ? 5.118 4.820 -2.791 1.00 96.94 83 GLU A C 1
ATOM 609 O O . GLU A 1 83 ? 5.206 5.196 -3.964 1.00 96.94 83 GLU A O 1
ATOM 614 N N . ALA A 1 84 ? 5.983 3.952 -2.256 1.00 96.31 84 ALA A N 1
ATOM 615 C CA . ALA A 1 84 ? 7.079 3.358 -3.016 1.00 96.31 84 ALA A CA 1
ATOM 616 C C . ALA A 1 84 ? 6.566 2.534 -4.210 1.00 96.31 84 ALA A C 1
ATOM 618 O O . ALA A 1 84 ? 7.107 2.646 -5.312 1.00 96.31 84 ALA A O 1
ATOM 619 N N . LEU A 1 85 ? 5.485 1.768 -4.028 1.00 95.94 85 LEU A N 1
ATOM 620 C CA . LEU A 1 85 ? 4.811 1.051 -5.112 1.00 95.94 85 LEU A CA 1
ATOM 621 C C . LEU A 1 85 ? 4.285 1.999 -6.192 1.00 95.94 85 LEU A C 1
ATOM 623 O O . LEU A 1 85 ? 4.520 1.764 -7.379 1.00 95.94 85 LEU A O 1
ATOM 627 N N . HIS A 1 86 ? 3.612 3.082 -5.805 1.00 96.00 86 HIS A N 1
ATOM 628 C CA . HIS A 1 86 ? 3.103 4.067 -6.758 1.00 96.00 86 HIS A CA 1
ATOM 629 C C . HIS A 1 86 ? 4.236 4.724 -7.567 1.00 96.00 86 HIS A C 1
ATOM 631 O O . HIS A 1 86 ? 4.138 4.868 -8.792 1.00 96.00 86 HIS A O 1
ATOM 637 N N . GLN A 1 87 ? 5.346 5.065 -6.907 1.00 94.56 87 GLN A N 1
ATOM 638 C CA . GLN A 1 87 ? 6.538 5.609 -7.562 1.00 94.56 87 GLN A CA 1
ATOM 639 C C . GLN A 1 87 ? 7.183 4.593 -8.513 1.00 94.56 87 GLN A C 1
ATOM 641 O O . GLN A 1 87 ? 7.522 4.943 -9.646 1.00 94.56 87 GLN A O 1
ATOM 646 N N . ALA A 1 88 ? 7.321 3.334 -8.089 1.00 93.06 88 ALA A N 1
ATOM 647 C CA . ALA A 1 88 ? 7.888 2.266 -8.908 1.00 93.06 88 ALA A CA 1
ATOM 648 C C . ALA A 1 88 ? 7.027 1.978 -10.147 1.00 93.06 88 ALA A C 1
ATOM 650 O O . ALA A 1 88 ? 7.567 1.849 -11.246 1.00 93.06 88 ALA A O 1
ATOM 651 N N . LEU A 1 89 ? 5.700 1.955 -9.996 1.00 94.25 89 LEU A N 1
ATOM 652 C CA . LEU A 1 89 ? 4.759 1.782 -11.105 1.00 94.25 89 LEU A CA 1
ATOM 653 C C . LEU A 1 89 ? 4.851 2.941 -12.102 1.00 94.25 89 LEU A C 1
ATOM 655 O O . LEU A 1 89 ? 4.942 2.717 -13.308 1.00 94.25 89 LEU A O 1
ATOM 659 N N . THR A 1 90 ? 4.904 4.178 -11.606 1.00 93.56 90 THR A N 1
ATOM 660 C CA . THR A 1 90 ? 5.062 5.370 -12.454 1.00 93.56 90 THR A CA 1
ATOM 661 C C . THR A 1 90 ? 6.389 5.336 -13.217 1.00 93.56 90 THR A C 1
ATOM 663 O O . THR A 1 90 ? 6.432 5.606 -14.418 1.00 93.56 90 THR A O 1
ATOM 666 N N . ALA A 1 91 ? 7.478 4.941 -12.549 1.00 91.25 91 ALA A N 1
ATOM 667 C CA . ALA A 1 91 ? 8.788 4.795 -13.176 1.00 91.25 91 ALA A CA 1
ATOM 668 C C . ALA A 1 91 ? 8.836 3.644 -14.197 1.00 91.25 91 ALA A C 1
ATOM 670 O O . ALA A 1 91 ? 9.530 3.759 -15.207 1.00 91.25 91 ALA A O 1
ATOM 671 N N . TYR A 1 92 ? 8.113 2.549 -13.951 1.00 90.12 92 TYR A N 1
ATOM 672 C CA . TYR A 1 92 ? 7.975 1.432 -14.886 1.00 90.12 92 TYR A CA 1
ATOM 673 C C . TYR A 1 92 ? 7.221 1.846 -16.154 1.00 90.12 92 TYR A C 1
ATOM 675 O O . TYR A 1 92 ? 7.700 1.595 -17.262 1.00 90.12 92 TYR A O 1
ATOM 683 N N . ALA A 1 93 ? 6.093 2.543 -15.997 1.00 89.50 93 ALA A N 1
ATOM 684 C CA . ALA A 1 93 ? 5.281 3.027 -17.111 1.00 89.50 93 ALA A CA 1
ATOM 685 C C . ALA A 1 93 ? 6.049 4.023 -18.002 1.00 89.50 93 ALA A C 1
ATOM 687 O O . ALA A 1 93 ? 5.899 4.015 -19.223 1.00 89.50 93 ALA A O 1
ATOM 688 N N . ALA A 1 94 ? 6.917 4.844 -17.402 1.00 90.25 94 ALA A N 1
ATOM 689 C CA . ALA A 1 94 ? 7.762 5.800 -18.116 1.00 90.25 94 ALA A CA 1
ATOM 690 C C . ALA A 1 94 ? 9.046 5.189 -18.718 1.00 90.25 94 ALA A C 1
ATOM 692 O O . ALA A 1 94 ? 9.776 5.885 -19.425 1.00 90.25 94 ALA A O 1
ATOM 693 N N . ALA A 1 95 ? 9.360 3.921 -18.430 1.00 89.81 95 ALA A N 1
ATOM 694 C CA . ALA A 1 95 ? 10.620 3.309 -18.837 1.00 89.81 95 ALA A CA 1
ATOM 695 C C . ALA A 1 95 ? 10.709 3.105 -20.357 1.00 89.81 95 ALA A C 1
ATOM 697 O O . ALA A 1 95 ? 9.744 2.728 -21.027 1.00 89.81 95 ALA A O 1
ATOM 698 N N . ASP A 1 96 ? 11.906 3.260 -20.908 1.00 86.44 96 ASP A N 1
ATOM 699 C CA . ASP A 1 96 ? 12.213 2.831 -22.271 1.00 86.44 96 ASP A CA 1
ATOM 700 C C . ASP A 1 96 ? 12.632 1.349 -22.308 1.00 86.44 96 ASP A C 1
ATOM 702 O O . ASP A 1 96 ? 12.756 0.679 -21.282 1.00 86.44 96 ASP A O 1
ATOM 706 N N . ALA A 1 97 ? 12.838 0.796 -23.506 1.00 79.81 97 ALA A N 1
ATOM 707 C CA . ALA A 1 97 ? 13.227 -0.608 -23.657 1.00 79.81 97 ALA A CA 1
ATOM 708 C C . ALA A 1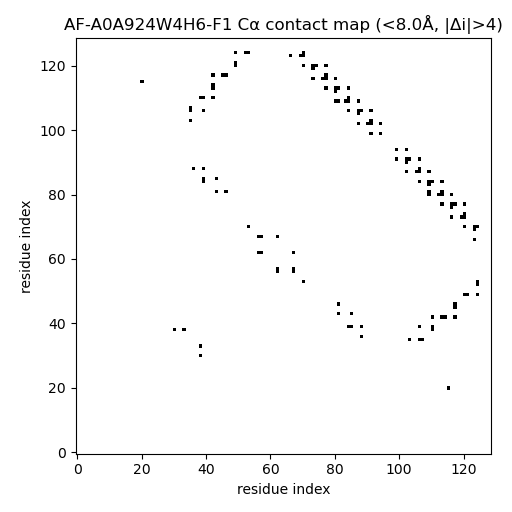 97 ? 14.577 -0.943 -22.989 1.00 79.81 97 ALA A C 1
ATOM 710 O O . ALA A 1 97 ? 14.748 -2.066 -22.520 1.00 79.81 97 ALA A O 1
ATOM 711 N N . ALA A 1 98 ? 15.507 0.015 -22.911 1.00 79.19 98 ALA A N 1
ATOM 712 C CA . ALA A 1 98 ? 16.846 -0.198 -22.362 1.00 79.19 98 ALA A CA 1
ATOM 713 C C . ALA A 1 98 ? 16.850 -0.293 -20.827 1.00 79.19 98 ALA A C 1
ATOM 715 O O . ALA A 1 98 ? 17.674 -1.000 -20.250 1.00 79.19 98 ALA A O 1
ATOM 716 N N . THR A 1 99 ? 15.915 0.387 -20.163 1.00 84.19 99 THR A N 1
ATOM 717 C CA . THR A 1 99 ? 15.826 0.446 -18.694 1.00 84.19 99 THR A CA 1
ATOM 718 C C . THR A 1 99 ? 14.705 -0.417 -18.111 1.00 84.19 99 THR A C 1
ATOM 720 O O . THR A 1 99 ? 14.670 -0.645 -16.898 1.00 84.19 99 THR A O 1
ATOM 723 N N . ARG A 1 100 ? 13.815 -0.958 -18.957 1.00 83.00 100 ARG A N 1
ATOM 724 C CA . ARG A 1 100 ? 12.635 -1.730 -18.535 1.00 83.00 100 ARG A CA 1
ATOM 725 C C . ARG A 1 100 ? 12.963 -2.938 -17.658 1.00 83.00 100 ARG A C 1
ATOM 727 O O . ARG A 1 100 ? 12.220 -3.189 -16.717 1.00 83.00 100 ARG A O 1
ATOM 734 N N . ALA A 1 101 ? 14.070 -3.643 -17.895 1.00 83.00 101 ALA A N 1
ATOM 735 C CA . ALA A 1 101 ? 14.469 -4.785 -17.062 1.00 83.00 101 ALA A CA 1
ATOM 736 C C . ALA A 1 101 ? 14.712 -4.371 -15.596 1.00 83.00 101 ALA A C 1
ATOM 738 O O . ALA A 1 101 ? 14.054 -4.876 -14.696 1.00 83.00 101 ALA A O 1
ATOM 739 N N . SER A 1 102 ? 15.542 -3.350 -15.362 1.00 84.06 102 SER A N 1
ATOM 740 C CA . SER A 1 102 ? 15.802 -2.833 -14.008 1.00 84.06 102 SER A CA 1
ATOM 741 C C . SER A 1 102 ? 14.540 -2.283 -13.330 1.00 84.06 102 SER A C 1
ATOM 743 O O . SER A 1 102 ? 14.365 -2.427 -12.121 1.00 84.06 102 SER A O 1
ATOM 745 N N . ARG A 1 103 ? 13.630 -1.670 -14.099 1.00 89.38 103 ARG A N 1
ATOM 746 C CA . ARG A 1 103 ? 12.346 -1.183 -13.568 1.00 89.38 103 ARG A CA 1
ATOM 747 C C . ARG A 1 103 ? 11.367 -2.310 -13.254 1.00 89.38 103 ARG A C 1
ATOM 749 O O . ARG A 1 103 ? 10.560 -2.150 -12.346 1.00 89.38 103 ARG A O 1
ATOM 756 N N . THR A 1 104 ? 11.447 -3.429 -13.972 1.00 89.81 104 THR A N 1
ATOM 757 C CA . THR A 1 104 ? 10.658 -4.640 -13.699 1.00 89.81 104 THR A CA 1
ATOM 758 C C . THR A 1 104 ? 10.991 -5.173 -12.308 1.00 89.81 104 THR A C 1
ATOM 760 O O . THR A 1 104 ? 10.083 -5.389 -11.508 1.00 89.81 104 THR A O 1
ATOM 763 N N . ASP A 1 105 ? 12.283 -5.286 -11.991 1.00 89.00 105 ASP A N 1
ATOM 764 C CA . ASP A 1 105 ? 12.743 -5.768 -10.684 1.00 89.00 105 ASP A CA 1
ATOM 765 C C . ASP A 1 105 ? 12.313 -4.827 -9.553 1.00 89.00 105 ASP A C 1
ATOM 767 O O . ASP A 1 105 ? 11.780 -5.270 -8.535 1.00 89.00 105 ASP A O 1
ATOM 771 N N . ALA A 1 106 ? 12.477 -3.514 -9.754 1.00 91.00 106 ALA A N 1
ATOM 772 C CA . ALA A 1 106 ? 12.060 -2.508 -8.780 1.00 91.00 106 ALA A CA 1
ATOM 773 C C . ALA A 1 106 ? 10.541 -2.528 -8.529 1.00 91.00 106 ALA A C 1
ATOM 775 O O . ALA A 1 106 ? 10.107 -2.417 -7.384 1.00 91.00 106 ALA A O 1
ATOM 776 N N . LEU A 1 107 ? 9.731 -2.696 -9.583 1.00 92.56 107 LEU A N 1
ATOM 777 C CA . LEU A 1 107 ? 8.279 -2.817 -9.452 1.00 92.56 107 LEU A CA 1
ATOM 778 C C . LEU A 1 107 ? 7.889 -4.096 -8.702 1.00 92.56 107 LEU A C 1
ATOM 780 O O . LEU A 1 107 ? 7.035 -4.037 -7.822 1.00 92.56 107 LEU A O 1
ATOM 784 N N . SER A 1 108 ? 8.531 -5.229 -8.999 1.00 92.25 108 SER A N 1
ATOM 785 C CA . SER A 1 108 ? 8.266 -6.492 -8.295 1.00 92.25 108 SER A CA 1
ATOM 786 C C . SER A 1 108 ? 8.558 -6.379 -6.797 1.00 92.25 108 SER A C 1
ATOM 788 O O . SER A 1 108 ? 7.714 -6.738 -5.980 1.00 92.25 108 SER A O 1
ATOM 790 N N . GLN A 1 109 ? 9.707 -5.808 -6.430 1.00 92.25 109 GLN A N 1
ATOM 791 C CA . GLN A 1 109 ? 10.079 -5.601 -5.025 1.00 92.25 109 GLN A CA 1
ATOM 792 C C . GLN A 1 109 ? 9.110 -4.660 -4.304 1.00 92.25 109 GLN A C 1
ATOM 794 O O . GLN A 1 109 ? 8.755 -4.896 -3.151 1.00 92.25 109 GLN A O 1
ATOM 799 N N . ALA A 1 110 ? 8.656 -3.600 -4.978 1.00 93.25 110 ALA A N 1
ATOM 800 C CA . ALA A 1 110 ? 7.704 -2.667 -4.390 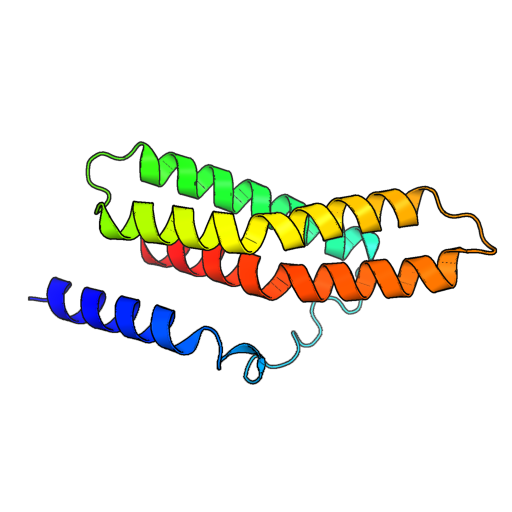1.00 93.25 110 ALA A CA 1
ATOM 801 C C . ALA A 1 110 ? 6.314 -3.296 -4.182 1.00 93.25 110 ALA A C 1
ATOM 803 O O . ALA A 1 110 ? 5.651 -2.984 -3.194 1.00 93.25 110 ALA A O 1
ATOM 804 N N . ILE A 1 111 ? 5.887 -4.206 -5.069 1.00 93.06 111 ILE A N 1
ATOM 805 C CA . ILE A 1 111 ? 4.658 -4.994 -4.884 1.00 93.06 111 ILE A CA 1
ATOM 806 C C . ILE A 1 111 ? 4.789 -5.854 -3.624 1.00 93.06 111 ILE A C 1
ATOM 808 O O . ILE A 1 111 ? 3.962 -5.738 -2.724 1.00 93.06 111 ILE A O 1
ATOM 812 N N . GLU A 1 112 ? 5.852 -6.652 -3.524 1.00 92.50 112 GLU A N 1
ATO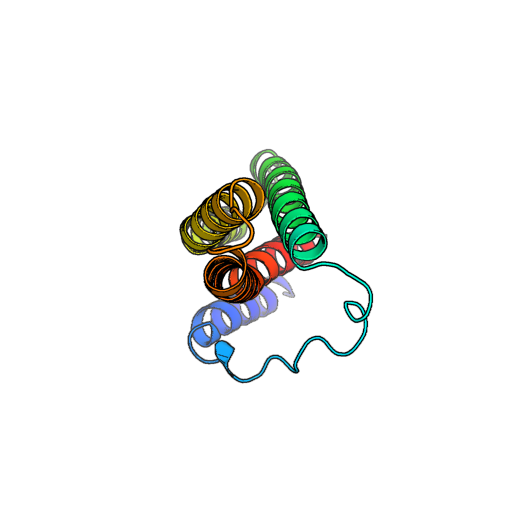M 813 C CA . GLU A 1 112 ? 6.086 -7.542 -2.377 1.00 92.50 112 GLU A CA 1
ATOM 814 C C . GLU A 1 112 ? 6.152 -6.771 -1.048 1.00 92.50 112 GLU A C 1
ATOM 816 O O . GLU A 1 112 ? 5.571 -7.193 -0.048 1.00 92.50 112 GLU A O 1
ATOM 821 N N . ALA A 1 113 ? 6.798 -5.602 -1.042 1.00 91.19 113 ALA A N 1
ATOM 822 C CA . ALA A 1 113 ? 6.894 -4.753 0.143 1.00 91.19 113 ALA A CA 1
ATOM 823 C C . ALA A 1 113 ? 5.536 -4.185 0.599 1.00 91.19 113 ALA A C 1
ATOM 825 O O . ALA A 1 113 ? 5.333 -3.989 1.798 1.00 91.19 113 ALA A O 1
ATOM 826 N N . ALA A 1 114 ? 4.617 -3.915 -0.332 1.00 92.25 114 ALA A N 1
ATOM 827 C CA . ALA A 1 114 ? 3.301 -3.354 -0.034 1.00 92.25 114 ALA A CA 1
ATOM 828 C C . ALA A 1 114 ? 2.238 -4.420 0.297 1.00 92.25 114 ALA A C 1
ATOM 830 O O . ALA A 1 114 ? 1.259 -4.112 0.977 1.00 92.25 114 ALA A O 1
ATOM 831 N N . GLU A 1 115 ? 2.410 -5.675 -0.132 1.00 92.25 115 GLU A N 1
ATOM 832 C CA . GLU A 1 115 ? 1.417 -6.744 0.071 1.00 92.25 115 GLU A CA 1
ATOM 833 C C . GLU A 1 115 ? 1.121 -7.007 1.557 1.00 92.25 115 GLU A C 1
ATOM 835 O O . GLU A 1 115 ? -0.040 -6.994 1.975 1.00 92.25 115 GLU A O 1
ATOM 840 N N . ALA A 1 116 ? 2.160 -7.202 2.373 1.00 89.62 116 ALA A N 1
ATOM 841 C CA . ALA A 1 116 ? 2.009 -7.523 3.793 1.00 89.62 116 ALA A CA 1
ATOM 842 C C . ALA A 1 116 ? 1.284 -6.431 4.613 1.00 89.62 116 ALA A C 1
ATOM 844 O O . ALA A 1 116 ? 0.321 -6.760 5.316 1.00 89.62 116 ALA A O 1
ATOM 845 N N . PRO A 1 117 ? 1.675 -5.143 4.554 1.00 88.94 117 PRO A N 1
ATOM 846 C CA . PRO A 1 117 ? 1.003 -4.117 5.345 1.00 88.94 117 PRO A CA 1
ATOM 847 C C . PRO A 1 117 ? -0.424 -3.817 4.856 1.00 88.94 117 PRO A C 1
ATOM 849 O O . PRO A 1 117 ? -1.313 -3.603 5.683 1.00 88.94 117 PRO A O 1
ATOM 852 N N . VAL A 1 118 ? -0.693 -3.886 3.544 1.00 89.69 118 VAL A N 1
ATOM 853 C CA . VAL A 1 118 ? -2.061 -3.732 3.009 1.00 89.69 118 VAL A CA 1
ATOM 854 C C . VAL A 1 118 ? -2.959 -4.892 3.460 1.00 89.69 118 VAL A C 1
ATOM 856 O O . VAL A 1 118 ? -4.111 -4.675 3.846 1.00 89.69 118 VAL A O 1
ATOM 859 N N . ALA A 1 119 ? -2.437 -6.123 3.480 1.00 90.06 119 ALA A N 1
ATOM 860 C CA . ALA A 1 119 ? -3.163 -7.280 4.001 1.00 90.06 119 ALA A CA 1
ATOM 861 C C . ALA A 1 119 ? -3.479 -7.141 5.501 1.00 90.06 119 ALA A C 1
ATOM 863 O O . ALA A 1 119 ? -4.582 -7.491 5.927 1.00 90.06 119 ALA A O 1
ATOM 864 N N . ALA A 1 120 ? -2.556 -6.588 6.295 1.00 86.94 120 ALA A N 1
ATOM 865 C CA . ALA A 1 120 ? -2.782 -6.332 7.717 1.00 86.94 120 ALA A CA 1
ATOM 866 C C . ALA A 1 120 ? -3.927 -5.331 7.952 1.00 86.94 120 ALA A C 1
ATOM 868 O O . ALA A 1 120 ? -4.803 -5.591 8.779 1.00 86.94 120 ALA A O 1
ATOM 869 N N . MET A 1 121 ? -3.973 -4.230 7.192 1.00 89.06 121 MET A N 1
ATOM 870 C CA . MET A 1 121 ? -5.087 -3.276 7.273 1.00 89.06 121 MET A CA 1
ATOM 871 C C . MET A 1 121 ? -6.420 -3.916 6.883 1.00 89.06 121 MET A C 1
ATOM 873 O O . MET A 1 121 ? -7.411 -3.755 7.596 1.00 89.06 121 MET A O 1
ATOM 877 N N . ARG A 1 122 ? -6.441 -4.707 5.802 1.00 89.94 122 ARG A N 1
ATOM 878 C CA . ARG A 1 122 ? -7.642 -5.445 5.386 1.00 89.94 122 ARG A CA 1
ATOM 879 C C . ARG A 1 122 ? -8.135 -6.397 6.477 1.00 89.94 122 ARG A C 1
ATOM 881 O O . ARG A 1 122 ? -9.337 -6.491 6.703 1.00 89.94 122 ARG A O 1
ATOM 888 N N . GLY A 1 123 ? -7.221 -7.081 7.165 1.00 87.25 123 GLY A N 1
ATOM 889 C CA . GLY A 1 123 ? -7.559 -7.966 8.280 1.00 87.25 123 GLY A CA 1
ATOM 890 C C . GLY A 1 123 ? -8.166 -7.230 9.478 1.00 87.25 123 GLY A C 1
ATOM 891 O O . GLY A 1 123 ? -9.068 -7.763 10.118 1.00 87.25 123 GLY A O 1
ATOM 892 N N . LEU A 1 124 ? -7.710 -6.006 9.769 1.00 87.50 124 LEU A N 1
ATOM 893 C CA . LEU A 1 124 ? -8.289 -5.179 10.835 1.00 87.50 124 LEU A CA 1
ATOM 894 C C . LEU A 1 124 ? -9.710 -4.732 10.502 1.00 87.50 124 LEU A C 1
ATOM 896 O O . LEU A 1 124 ? -10.580 -4.814 11.365 1.00 87.50 124 LEU A O 1
ATOM 900 N N . VAL A 1 125 ? -9.936 -4.298 9.264 1.00 87.62 125 VAL A N 1
ATOM 901 C CA . VAL A 1 125 ? -11.257 -3.893 8.778 1.00 87.62 125 VAL A CA 1
ATOM 902 C C . VAL A 1 125 ? -12.230 -5.079 8.789 1.00 87.62 125 VAL A C 1
ATOM 904 O O . VAL A 1 125 ? -13.262 -5.016 9.450 1.00 87.62 125 VAL A O 1
ATOM 907 N N . GLY A 1 126 ? -11.863 -6.217 8.193 1.00 81.56 126 GLY A N 1
ATOM 908 C CA . GLY A 1 126 ? -12.735 -7.401 8.152 1.00 81.56 126 GLY A CA 1
ATOM 909 C C . GLY A 1 126 ? -12.984 -8.073 9.512 1.00 81.56 126 GLY A C 1
ATOM 910 O O . GLY A 1 126 ? -13.845 -8.936 9.622 1.00 81.56 126 GLY A O 1
ATOM 911 N N . ALA A 1 127 ? -12.244 -7.709 10.565 1.00 81.38 127 ALA A N 1
ATOM 912 C CA . ALA A 1 127 ? -12.503 -8.185 11.927 1.00 81.38 127 ALA A CA 1
ATOM 913 C C . ALA A 1 127 ? -13.599 -7.382 12.659 1.00 81.38 127 ALA A C 1
ATOM 915 O O . ALA A 1 127 ? -13.937 -7.725 13.801 1.00 81.38 127 ALA A O 1
ATOM 916 N N . THR A 1 128 ? -14.090 -6.297 12.050 1.00 75.88 128 THR A N 1
ATOM 917 C CA . THR A 1 128 ? -15.124 -5.416 12.618 1.00 75.88 128 THR A CA 1
ATOM 918 C C . THR A 1 128 ? -16.537 -5.711 12.115 1.00 75.88 128 THR A C 1
ATOM 920 O O . THR A 1 128 ? -17.482 -5.388 12.835 1.00 75.88 128 THR A O 1
ATOM 923 N N . GLU A 1 129 ? -16.663 -6.380 10.965 1.00 65.19 129 GLU A N 1
ATOM 924 C CA . GLU A 1 129 ? -17.909 -6.958 10.432 1.00 65.19 129 GLU A CA 1
ATOM 925 C C . GLU A 1 129 ? -18.332 -8.235 11.192 1.00 65.19 129 GLU A C 1
ATOM 927 O O . GLU A 1 129 ? -19.555 -8.443 11.378 1.00 65.19 129 GLU A O 1
#

Mean predicted aligned error: 10.77 Å

Foldseek 3Di:
DVPVVVVVVVVVVVVCLVPCLPVDDPPPDPCPPPDLLRLLVVLLVLLVVLVVLLVVLVVDPPRDVVLNVQLVVLCVQQVVLNVQLVVLSVCLVVDDPVCNVVSSVSNVVSSSSNVSSSVVSVVSSVVVD

Nearest PDB structures (foldseek):
  5mi0-assembly1_A  TM=3.849E-01  e=8.022E+00  Plasmodium falciparum

Solvent-accessible surface area (backbone atoms only — not comparable to full-atom values): 7383 Å² total; per-residue (Å²): 127,70,66,65,60,53,55,52,52,54,54,51,56,67,71,40,60,90,67,51,82,79,72,64,75,76,88,73,70,85,60,81,84,56,52,72,66,54,51,47,51,52,51,52,51,51,46,52,52,45,52,54,53,50,50,52,50,66,70,40,86,82,49,54,71,67,56,53,50,50,50,53,52,34,47,67,66,23,49,64,30,48,51,46,28,54,52,29,48,53,52,40,74,70,43,52,88,91,48,37,64,67,31,50,54,49,31,52,53,24,42,64,59,26,49,61,39,45,50,51,43,44,52,58,55,66,71,73,116

pLDDT: mean 79.8, std 19.31, range [42.12, 97.12]